Protein AF-A0A972SNX3-F1 (afdb_monomer_lite)

Organism: NCBI:txid2675747

pLDDT: mean 84.4, std 15.38, range [36.5, 95.06]

Radius of gyration: 14.03 Å; chains: 1; bounding box: 37×32×32 Å

Structure (mmCIF, N/CA/C/O backbone):
data_AF-A0A972SNX3-F1
#
_entry.id   AF-A0A972SNX3-F1
#
loop_
_atom_site.group_PDB
_atom_site.id
_atom_site.type_symbol
_atom_site.label_atom_id
_atom_site.label_alt_id
_atom_site.label_comp_id
_atom_site.label_asym_id
_atom_site.label_entity_id
_atom_site.label_seq_id
_atom_site.pdbx_PDB_ins_code
_atom_site.Cartn_x
_atom_site.Cartn_y
_atom_site.Cartn_z
_atom_site.occupancy
_atom_site.B_iso_or_equiv
_atom_site.auth_seq_id
_atom_site.auth_comp_id
_atom_site.auth_asym_id
_atom_site.auth_atom_id
_atom_site.pdbx_PDB_model_num
ATOM 1 N N . MET A 1 1 ? 18.869 19.474 16.279 1.00 36.50 1 MET A N 1
ATOM 2 C CA . MET A 1 1 ? 17.871 18.426 16.584 1.00 36.50 1 MET A CA 1
ATOM 3 C C . MET A 1 1 ? 17.650 17.617 15.315 1.00 36.50 1 MET A C 1
ATOM 5 O O . MET A 1 1 ? 16.770 17.941 14.532 1.00 36.50 1 MET A O 1
ATOM 9 N N . ASN A 1 2 ? 18.506 16.627 15.057 1.00 36.59 2 ASN A N 1
ATOM 10 C CA . ASN A 1 2 ? 18.380 15.774 13.876 1.00 36.59 2 ASN A CA 1
ATOM 11 C C . ASN A 1 2 ? 17.529 14.573 14.278 1.00 36.59 2 ASN A C 1
ATOM 13 O O . ASN A 1 2 ? 18.018 13.665 14.944 1.00 36.59 2 ASN A O 1
ATOM 17 N N . GLN A 1 3 ? 16.243 14.617 13.936 1.00 43.38 3 GLN A N 1
ATOM 18 C CA . GLN A 1 3 ? 15.336 13.485 14.091 1.00 43.38 3 GLN A CA 1
ATOM 19 C C . GLN A 1 3 ? 15.831 12.354 13.183 1.00 43.38 3 GLN A C 1
ATOM 21 O O . GLN A 1 3 ? 15.570 12.334 11.981 1.00 43.38 3 GLN A O 1
ATOM 26 N N . ALA A 1 4 ? 16.589 11.422 13.753 1.00 40.16 4 ALA A N 1
ATOM 27 C CA . ALA A 1 4 ? 16.774 10.115 13.158 1.00 40.16 4 ALA A CA 1
ATOM 28 C C . ALA A 1 4 ? 15.408 9.419 13.198 1.00 40.16 4 ALA A C 1
ATOM 30 O O . ALA A 1 4 ? 14.952 9.009 14.264 1.00 40.16 4 ALA A O 1
ATOM 31 N N . PHE A 1 5 ? 14.742 9.309 12.047 1.00 45.44 5 PHE A N 1
ATOM 32 C CA . PHE A 1 5 ? 13.579 8.440 11.864 1.00 45.44 5 PHE A CA 1
ATOM 33 C C . PHE A 1 5 ? 14.035 6.978 12.001 1.00 45.44 5 PHE A C 1
ATOM 35 O O . PHE A 1 5 ? 14.232 6.256 11.024 1.00 45.44 5 PHE A O 1
ATOM 42 N N . SER A 1 6 ? 14.286 6.564 13.240 1.00 43.09 6 SER A N 1
ATOM 43 C CA . SER A 1 6 ? 14.689 5.216 13.606 1.00 43.09 6 SER A CA 1
ATOM 44 C C . SER A 1 6 ? 13.460 4.315 13.598 1.00 43.09 6 SER A C 1
ATOM 46 O O . SER A 1 6 ? 12.740 4.208 14.585 1.00 43.09 6 SER A O 1
ATOM 48 N N . SER A 1 7 ? 13.181 3.749 12.424 1.00 48.53 7 SER A N 1
ATOM 49 C CA . SER A 1 7 ? 12.719 2.373 12.212 1.00 48.53 7 SER A CA 1
ATOM 50 C C . SER A 1 7 ? 12.160 2.269 10.797 1.00 48.53 7 SER A C 1
ATOM 52 O O . SER A 1 7 ? 11.012 2.603 10.506 1.00 48.53 7 SER A O 1
ATOM 54 N N . THR A 1 8 ? 12.991 1.772 9.887 1.00 64.75 8 THR A N 1
ATOM 55 C CA . THR A 1 8 ? 12.644 1.391 8.512 1.00 64.75 8 THR A CA 1
ATOM 56 C C . THR A 1 8 ? 11.777 0.123 8.491 1.00 64.75 8 THR A C 1
ATOM 58 O O . THR A 1 8 ? 11.945 -0.735 7.624 1.00 64.75 8 THR A O 1
ATOM 61 N N . ALA A 1 9 ? 10.881 -0.051 9.465 1.00 84.50 9 ALA A N 1
ATOM 62 C CA . ALA A 1 9 ? 10.024 -1.217 9.540 1.00 84.50 9 ALA A CA 1
ATOM 63 C C . ALA A 1 9 ? 9.114 -1.242 8.311 1.00 84.50 9 ALA A C 1
ATOM 65 O O . ALA A 1 9 ? 8.349 -0.312 8.026 1.00 84.50 9 ALA A O 1
ATOM 66 N N . ARG A 1 10 ? 9.245 -2.323 7.548 1.00 89.38 10 ARG A N 1
ATOM 67 C CA . ARG A 1 10 ? 8.481 -2.578 6.337 1.00 89.38 10 ARG A CA 1
ATOM 68 C C . ARG A 1 10 ? 7.705 -3.864 6.508 1.00 89.38 10 ARG A C 1
ATOM 70 O O . ARG A 1 10 ? 8.222 -4.864 6.995 1.00 89.38 10 ARG A O 1
ATOM 77 N N . LYS A 1 11 ? 6.456 -3.826 6.074 1.00 91.06 11 LYS A N 1
ATOM 78 C CA . LYS A 1 11 ? 5.590 -4.987 5.947 1.00 91.06 11 LYS A CA 1
ATOM 79 C C . LYS A 1 11 ? 5.682 -5.505 4.520 1.00 91.06 11 LYS A C 1
ATOM 81 O O . LYS A 1 11 ? 5.511 -4.742 3.573 1.00 91.06 11 LYS A O 1
ATOM 86 N N . HIS A 1 12 ? 5.959 -6.795 4.373 1.00 94.31 12 HIS A N 1
ATOM 87 C CA . HIS A 1 12 ? 5.906 -7.482 3.088 1.00 94.31 12 HIS A CA 1
ATOM 88 C C . HIS A 1 12 ? 4.526 -8.110 2.946 1.00 94.31 12 HIS A C 1
ATOM 90 O O . HIS A 1 12 ? 4.167 -9.005 3.707 1.00 94.31 12 HIS A O 1
ATOM 96 N N . MET A 1 13 ? 3.740 -7.596 2.008 1.00 93.06 13 MET A N 1
ATOM 97 C CA . MET A 1 13 ? 2.341 -7.968 1.843 1.00 93.06 13 MET A CA 1
ATOM 98 C C . MET A 1 13 ? 2.161 -8.738 0.535 1.00 93.06 13 MET A C 1
ATOM 100 O O . MET A 1 13 ? 2.519 -8.201 -0.517 1.00 93.06 13 MET A O 1
ATOM 104 N N . PRO A 1 14 ? 1.633 -9.973 0.576 1.00 95.06 14 PRO A N 1
ATOM 105 C CA . PRO A 1 14 ? 1.400 -10.748 -0.630 1.00 95.06 14 PRO A CA 1
ATOM 106 C C . PRO A 1 14 ? 0.277 -10.121 -1.460 1.00 95.06 14 PRO A C 1
ATOM 108 O O . PRO A 1 14 ? -0.752 -9.705 -0.921 1.00 95.06 14 PRO A O 1
ATOM 111 N N . VAL A 1 15 ? 0.476 -10.083 -2.773 1.00 94.94 15 VAL A N 1
ATOM 112 C CA . VAL A 1 15 ? -0.493 -9.600 -3.758 1.00 94.94 15 VAL A CA 1
ATOM 113 C C . VAL A 1 15 ? -0.531 -10.516 -4.975 1.00 94.94 15 VAL A C 1
ATOM 115 O O . VAL A 1 15 ? 0.427 -11.245 -5.257 1.00 94.94 15 VAL A O 1
ATOM 118 N N . VAL A 1 16 ? -1.634 -10.442 -5.712 1.00 93.69 16 VAL A N 1
ATOM 119 C CA . VAL A 1 16 ? -1.800 -11.081 -7.018 1.00 93.69 16 VAL A CA 1
ATOM 120 C C . VAL A 1 16 ? -1.8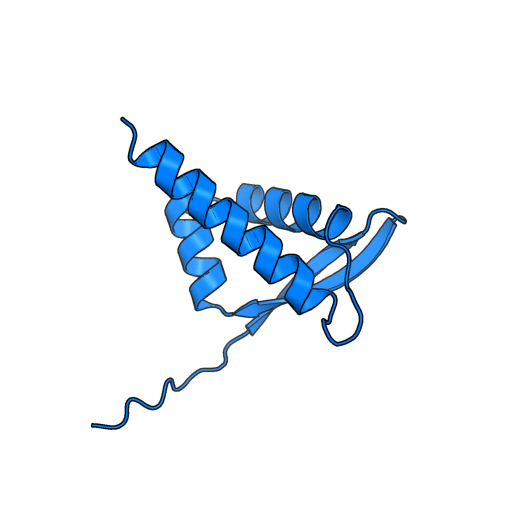31 -10.003 -8.095 1.00 93.69 16 VAL A C 1
ATOM 122 O O . VAL A 1 16 ? -2.540 -9.006 -7.963 1.00 93.69 16 VAL A O 1
ATOM 125 N N . LEU A 1 17 ? -1.037 -10.192 -9.143 1.00 92.06 17 LEU A N 1
ATOM 126 C CA . LEU A 1 17 ? -0.948 -9.281 -10.280 1.00 92.06 17 LEU A CA 1
ATOM 127 C C . LEU A 1 17 ? -2.040 -9.574 -11.316 1.00 92.06 17 LEU A C 1
ATOM 129 O O . LEU A 1 17 ? -2.794 -10.540 -11.194 1.00 92.06 17 LEU A O 1
ATOM 133 N N . SER A 1 18 ? -2.140 -8.724 -12.338 1.00 89.94 18 SER A N 1
ATOM 134 C CA . SER A 1 18 ? -3.129 -8.867 -13.415 1.00 89.94 18 SER A CA 1
ATOM 135 C C . SER A 1 18 ? -2.952 -10.148 -14.238 1.00 89.94 18 SER A C 1
ATOM 137 O O . SER A 1 18 ? -3.942 -10.716 -14.686 1.00 89.94 18 SER A O 1
ATOM 139 N N . ASP A 1 19 ? -1.720 -10.639 -14.374 1.00 90.06 19 ASP A N 1
ATOM 140 C CA . ASP A 1 19 ? -1.369 -11.908 -15.028 1.00 90.06 19 ASP A CA 1
ATOM 141 C C . ASP A 1 19 ? -1.576 -13.146 -14.126 1.00 90.06 19 ASP A C 1
ATOM 143 O O . ASP A 1 19 ? -1.283 -14.272 -14.526 1.00 90.06 19 ASP A O 1
ATOM 147 N N . GLY A 1 20 ? -2.070 -12.956 -12.897 1.00 91.00 20 GLY A N 1
ATOM 148 C CA . GLY A 1 20 ? -2.246 -14.016 -11.904 1.00 91.00 20 GLY A CA 1
ATOM 149 C C . GLY A 1 20 ? -0.973 -14.383 -11.133 1.00 91.00 20 GLY A C 1
ATOM 150 O O . GLY A 1 20 ? -1.039 -15.205 -10.211 1.00 91.00 20 GLY A O 1
ATOM 151 N N . ALA A 1 21 ? 0.176 -13.771 -11.437 1.00 91.06 21 ALA A N 1
ATOM 152 C CA . ALA A 1 21 ? 1.410 -14.020 -10.709 1.00 91.06 21 ALA A CA 1
ATOM 153 C C . ALA A 1 21 ? 1.312 -13.514 -9.263 1.00 91.06 21 ALA A C 1
ATOM 155 O O . ALA A 1 21 ? 0.752 -12.454 -8.969 1.00 91.06 21 ALA A O 1
ATOM 156 N N . ARG A 1 22 ? 1.894 -14.279 -8.334 1.00 94.12 22 ARG A N 1
ATOM 157 C CA . ARG A 1 22 ? 1.957 -13.929 -6.911 1.00 94.12 22 ARG A CA 1
ATOM 158 C C . ARG A 1 22 ? 3.279 -13.246 -6.606 1.00 94.12 22 ARG A C 1
ATOM 160 O O . ARG A 1 22 ? 4.341 -13.733 -6.983 1.00 94.12 22 ARG A O 1
ATOM 167 N N . THR A 1 23 ? 3.225 -12.131 -5.893 1.00 92.62 23 THR A N 1
ATOM 168 C CA . THR A 1 23 ? 4.422 -11.412 -5.446 1.00 92.62 23 THR A CA 1
ATOM 169 C C . THR A 1 23 ? 4.178 -10.752 -4.092 1.00 92.62 23 THR A C 1
ATOM 171 O O . THR A 1 23 ? 3.079 -10.836 -3.550 1.00 92.62 23 THR A O 1
ATOM 174 N N . SER A 1 24 ? 5.195 -10.095 -3.540 1.00 94.25 24 SER A N 1
ATOM 175 C CA . SER A 1 24 ? 5.097 -9.361 -2.279 1.00 94.25 24 SER A CA 1
ATOM 176 C C . SER A 1 24 ? 5.470 -7.898 -2.484 1.00 94.25 24 SER A C 1
ATOM 178 O O . SER A 1 24 ? 6.514 -7.586 -3.056 1.00 94.25 24 SER A O 1
ATOM 180 N N . ILE A 1 25 ? 4.635 -6.996 -1.974 1.00 93.56 25 ILE A N 1
ATOM 181 C CA . ILE A 1 25 ? 4.874 -5.552 -1.980 1.00 93.56 25 ILE A CA 1
ATOM 182 C C . ILE A 1 25 ? 5.402 -5.128 -0.615 1.00 93.56 25 ILE A C 1
ATOM 184 O O . ILE A 1 25 ? 4.839 -5.482 0.420 1.00 93.56 25 ILE A O 1
ATOM 188 N N . SER A 1 26 ? 6.497 -4.370 -0.611 1.00 93.38 26 SER A N 1
ATOM 189 C CA . SER A 1 26 ? 7.067 -3.810 0.615 1.00 93.38 26 SER A CA 1
ATOM 190 C C . SER A 1 26 ? 6.440 -2.450 0.921 1.00 93.38 26 SER A C 1
ATOM 192 O O . SER A 1 26 ? 6.525 -1.525 0.110 1.00 93.38 26 SER A O 1
ATOM 194 N N . ILE A 1 27 ? 5.822 -2.325 2.095 1.00 90.31 27 ILE A N 1
ATOM 195 C CA . ILE A 1 27 ? 5.059 -1.150 2.529 1.00 90.31 27 ILE A CA 1
ATOM 196 C C . ILE A 1 27 ? 5.636 -0.641 3.856 1.00 90.31 27 ILE A C 1
ATOM 198 O O . ILE A 1 27 ? 5.793 -1.438 4.782 1.00 90.31 27 ILE A O 1
ATOM 202 N N . PRO A 1 28 ? 5.965 0.657 3.994 1.00 89.94 28 PRO A N 1
ATOM 203 C CA . PRO A 1 28 ? 6.336 1.232 5.287 1.00 89.94 28 PRO A CA 1
ATOM 204 C C . PRO A 1 28 ? 5.218 1.052 6.321 1.00 89.94 28 PRO A C 1
ATOM 206 O O . PRO A 1 28 ? 4.054 1.293 6.006 1.00 89.94 28 PRO A O 1
ATOM 209 N N . VAL A 1 29 ? 5.556 0.676 7.558 1.00 90.56 29 VAL A N 1
ATOM 210 C CA . VAL A 1 29 ? 4.557 0.456 8.626 1.00 90.56 29 VAL A CA 1
ATOM 211 C C . VAL A 1 29 ? 3.682 1.691 8.856 1.00 90.56 29 VAL A C 1
ATOM 213 O O . VAL A 1 29 ? 2.465 1.560 8.869 1.00 90.56 29 VAL A O 1
ATOM 216 N N . ALA A 1 30 ? 4.272 2.889 8.881 1.00 87.94 30 ALA A N 1
ATOM 217 C CA . ALA A 1 30 ? 3.516 4.134 9.031 1.00 87.94 30 ALA A CA 1
ATOM 218 C C . ALA A 1 30 ? 2.445 4.331 7.939 1.00 87.94 30 ALA A C 1
ATOM 220 O O . ALA A 1 30 ? 1.358 4.831 8.214 1.00 87.94 30 ALA A O 1
ATOM 221 N N . LEU A 1 31 ? 2.727 3.910 6.698 1.00 86.75 31 LEU A N 1
ATOM 222 C CA . LEU A 1 31 ? 1.747 3.998 5.615 1.00 86.75 31 LEU A CA 1
ATOM 223 C C . LEU A 1 31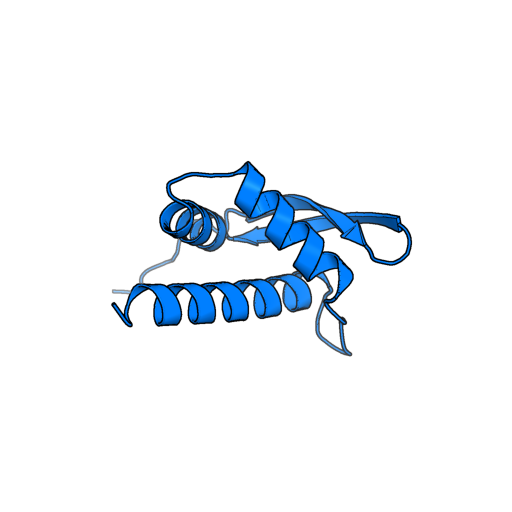 ? 0.597 3.007 5.818 1.00 86.75 31 LEU A C 1
ATOM 225 O O . LEU A 1 31 ? -0.563 3.353 5.614 1.00 86.75 31 LEU A O 1
ATOM 229 N N . TYR A 1 32 ? 0.927 1.785 6.234 1.00 90.81 32 TYR A N 1
ATOM 230 C CA . TYR A 1 32 ? -0.061 0.762 6.564 1.00 90.81 32 TYR A CA 1
ATOM 231 C C . TYR A 1 32 ? -0.995 1.228 7.691 1.00 90.81 32 TYR A C 1
ATOM 233 O O . TYR A 1 32 ? -2.212 1.130 7.551 1.00 90.81 32 TYR A O 1
ATOM 241 N N . ASP A 1 33 ? -0.440 1.791 8.766 1.00 91.44 33 ASP A N 1
ATOM 242 C CA . ASP A 1 33 ? -1.215 2.260 9.920 1.00 91.44 33 ASP A CA 1
ATOM 243 C C . ASP A 1 33 ? -2.131 3.446 9.557 1.00 91.44 33 ASP A C 1
ATOM 245 O O . ASP A 1 33 ? -3.292 3.488 9.973 1.00 91.44 33 ASP A O 1
ATOM 249 N N . ASN A 1 34 ? -1.663 4.368 8.704 1.00 89.19 34 ASN A N 1
ATOM 250 C CA . ASN A 1 34 ? -2.496 5.450 8.166 1.00 89.19 34 ASN A CA 1
ATOM 251 C C . ASN A 1 34 ? -3.689 4.911 7.368 1.00 89.19 34 ASN A C 1
ATOM 253 O O . ASN A 1 34 ? -4.812 5.391 7.522 1.00 89.19 34 ASN A O 1
ATOM 257 N N . TYR A 1 35 ? -3.453 3.902 6.529 1.00 90.19 35 TYR A N 1
ATOM 258 C CA . TYR A 1 35 ? -4.507 3.283 5.731 1.00 90.19 35 TYR A CA 1
ATOM 259 C C . TYR A 1 35 ? -5.557 2.608 6.612 1.00 90.19 35 TYR A C 1
ATOM 261 O O . TYR A 1 35 ? -6.753 2.800 6.403 1.00 90.19 35 TYR A O 1
ATOM 269 N N . LEU A 1 36 ? -5.112 1.849 7.618 1.00 92.62 36 LEU A N 1
ATOM 270 C CA . LEU A 1 36 ? -6.016 1.223 8.576 1.00 92.62 36 LEU A CA 1
ATOM 271 C C . LEU A 1 36 ? -6.838 2.260 9.332 1.00 92.62 36 LEU A C 1
ATOM 273 O O . LEU A 1 36 ? -8.031 2.059 9.503 1.00 92.62 36 LEU A O 1
ATOM 277 N N . THR A 1 37 ? -6.237 3.376 9.741 1.00 92.25 37 THR A N 1
ATOM 278 C CA . THR A 1 37 ? -6.954 4.443 10.453 1.00 92.25 37 THR A CA 1
ATOM 279 C C . THR A 1 37 ? -8.119 4.988 9.619 1.00 92.25 37 THR A C 1
ATOM 281 O O . THR A 1 37 ? -9.222 5.135 10.133 1.00 92.25 37 THR A O 1
ATOM 284 N N . LEU A 1 38 ? -7.914 5.208 8.315 1.00 88.81 38 LEU A N 1
ATOM 285 C CA . LEU A 1 38 ? -8.970 5.666 7.395 1.00 88.81 38 LEU A CA 1
ATOM 286 C C . LEU A 1 38 ? -10.053 4.617 7.129 1.00 88.81 38 LEU A C 1
ATOM 288 O O . LEU A 1 38 ? -11.169 4.963 6.754 1.00 88.81 38 LEU A O 1
ATOM 292 N N . LEU A 1 39 ? -9.718 3.344 7.312 1.00 90.50 39 LEU A N 1
ATOM 293 C CA . LEU A 1 39 ? -10.625 2.212 7.160 1.00 90.50 39 LEU A CA 1
ATOM 294 C C . LEU A 1 39 ? -11.176 1.723 8.510 1.00 90.50 39 LEU A C 1
ATOM 296 O O . LEU A 1 39 ? -11.651 0.595 8.594 1.00 90.50 39 LEU A O 1
ATOM 300 N N . ASN A 1 40 ? -11.095 2.525 9.580 1.00 91.81 40 ASN A N 1
ATOM 301 C CA . ASN A 1 40 ? -11.542 2.155 10.933 1.00 91.81 40 ASN A CA 1
ATOM 302 C C . ASN A 1 40 ? -10.954 0.821 11.443 1.00 91.81 40 ASN A C 1
ATOM 304 O O . ASN A 1 40 ? -11.614 0.045 12.129 1.00 91.81 40 ASN A O 1
ATOM 308 N N . GLY A 1 41 ? -9.699 0.541 11.093 1.00 92.69 41 GLY A N 1
ATOM 309 C CA . GLY A 1 41 ? -8.982 -0.682 11.449 1.00 92.69 41 GLY A CA 1
ATOM 310 C C . GLY A 1 41 ? -9.218 -1.867 10.508 1.00 92.69 41 GLY A C 1
ATOM 311 O O . GLY A 1 41 ? -8.672 -2.943 10.761 1.00 92.69 41 GLY A O 1
ATOM 312 N N . ASP A 1 42 ? -9.978 -1.706 9.420 1.00 93.19 42 ASP A N 1
ATOM 313 C CA . ASP A 1 42 ? -10.309 -2.809 8.514 1.00 93.19 42 ASP A CA 1
ATOM 314 C C . ASP A 1 42 ? -9.114 -3.234 7.634 1.00 93.19 42 ASP A C 1
ATOM 316 O O . ASP A 1 42 ? -8.822 -2.689 6.562 1.00 93.19 42 ASP A O 1
ATOM 320 N N . ALA A 1 43 ? -8.421 -4.277 8.094 1.00 92.69 43 ALA A N 1
ATOM 321 C CA . ALA A 1 43 ? -7.298 -4.884 7.389 1.00 92.69 43 ALA A CA 1
ATOM 322 C C . ALA A 1 43 ? -7.708 -5.697 6.146 1.00 92.69 43 ALA A C 1
ATOM 324 O O . ALA A 1 43 ? -6.872 -5.923 5.263 1.00 92.69 43 ALA A O 1
ATOM 325 N N . VAL A 1 44 ? -8.963 -6.148 6.056 1.00 93.94 44 VAL A N 1
ATOM 326 C CA . VAL A 1 44 ? -9.477 -6.878 4.888 1.00 93.94 44 VAL A CA 1
ATOM 327 C C . VAL A 1 44 ? -9.715 -5.896 3.749 1.00 93.94 44 VAL A C 1
ATOM 329 O O . VAL A 1 44 ? -9.219 -6.124 2.642 1.00 93.94 44 VAL A O 1
ATOM 332 N N . ALA A 1 45 ? -10.365 -4.767 4.035 1.00 92.06 45 ALA A N 1
ATOM 333 C CA . ALA A 1 45 ? -10.532 -3.675 3.081 1.00 92.06 45 ALA A CA 1
ATOM 334 C C . ALA A 1 45 ? -9.175 -3.157 2.580 1.00 92.06 45 ALA A C 1
ATOM 336 O O . ALA A 1 45 ? -8.970 -3.023 1.370 1.00 92.06 45 ALA A O 1
ATOM 337 N N . PHE A 1 46 ? -8.196 -2.979 3.478 1.00 93.31 46 PHE A N 1
ATOM 338 C CA . PHE A 1 46 ? -6.830 -2.625 3.084 1.00 93.31 46 PHE A CA 1
ATOM 339 C C . PHE A 1 46 ? -6.235 -3.631 2.086 1.00 93.31 46 PHE A C 1
ATOM 341 O O . PHE A 1 46 ? -5.700 -3.238 1.048 1.00 93.31 46 PHE A O 1
ATOM 348 N N . ARG A 1 47 ? -6.337 -4.939 2.368 1.00 93.56 47 ARG A N 1
ATOM 349 C CA . ARG A 1 47 ? -5.833 -5.987 1.464 1.00 93.56 47 ARG A CA 1
ATOM 350 C C . ARG A 1 47 ? -6.545 -5.985 0.114 1.00 93.56 47 ARG A C 1
ATOM 352 O O . ARG A 1 47 ? -5.878 -6.235 -0.892 1.00 93.56 47 ARG A O 1
ATOM 359 N N . SER A 1 48 ? -7.850 -5.705 0.077 1.00 93.62 48 SER A N 1
ATOM 360 C CA . SER A 1 48 ? -8.598 -5.570 -1.180 1.00 93.62 48 SER A CA 1
ATOM 361 C C . SER A 1 48 ? -8.036 -4.429 -2.020 1.00 93.62 48 SER A C 1
ATOM 363 O O . SER A 1 48 ? -7.620 -4.648 -3.158 1.00 93.62 48 SER A O 1
ATOM 365 N N . HIS A 1 49 ? -7.903 -3.240 -1.428 1.00 92.88 49 HIS A N 1
ATOM 366 C CA . HIS A 1 49 ? -7.351 -2.074 -2.114 1.00 92.88 49 HIS A CA 1
ATOM 367 C C . HIS A 1 49 ? -5.907 -2.281 -2.562 1.00 92.88 49 HIS A C 1
ATOM 369 O O . HIS A 1 49 ? -5.559 -1.925 -3.685 1.00 92.88 49 HIS A O 1
ATOM 375 N N . LEU A 1 50 ? -5.074 -2.910 -1.731 1.00 94.81 50 LEU A N 1
ATOM 376 C CA . LEU A 1 50 ? -3.704 -3.237 -2.104 1.00 94.81 50 LEU A CA 1
ATOM 377 C C . LEU A 1 50 ? -3.654 -4.160 -3.332 1.00 94.81 50 LEU A C 1
ATOM 379 O O . LEU A 1 50 ? -2.850 -3.927 -4.231 1.00 94.81 50 LEU A O 1
ATOM 383 N N . ASN A 1 51 ? -4.510 -5.184 -3.394 1.00 94.50 51 ASN A N 1
ATOM 384 C CA . ASN A 1 51 ? -4.574 -6.091 -4.544 1.00 94.50 51 ASN A CA 1
ATOM 385 C C . ASN A 1 51 ? -5.173 -5.426 -5.789 1.00 94.50 51 ASN A C 1
ATOM 387 O O . ASN A 1 51 ? -4.714 -5.678 -6.897 1.00 94.50 51 ASN A O 1
ATOM 391 N N . GLU A 1 52 ? -6.185 -4.572 -5.640 1.00 93.94 52 GLU A N 1
ATOM 392 C CA . GLU A 1 52 ? -6.706 -3.753 -6.743 1.00 93.94 52 GLU A CA 1
ATOM 393 C C . GLU A 1 52 ? -5.601 -2.898 -7.358 1.00 93.94 52 GLU A C 1
ATOM 395 O O . GLU A 1 52 ? -5.352 -2.995 -8.556 1.00 93.94 52 GLU A O 1
ATOM 400 N N . VAL A 1 53 ? -4.886 -2.139 -6.528 1.00 93.94 53 VAL A N 1
ATOM 401 C CA . VAL A 1 53 ? -3.803 -1.268 -6.985 1.00 93.94 53 VAL A CA 1
ATOM 402 C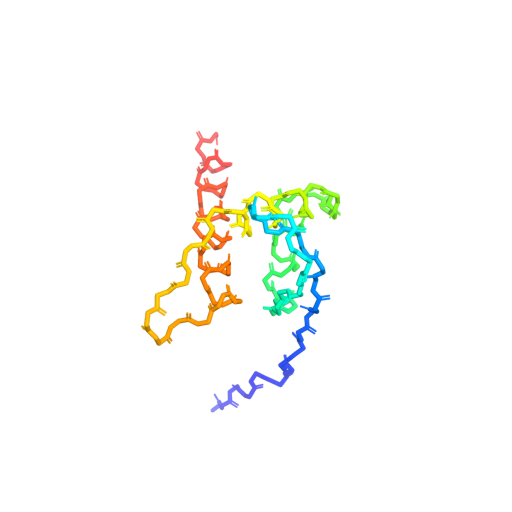 C . VAL A 1 53 ? -2.643 -2.079 -7.566 1.00 93.94 53 VAL A C 1
ATOM 404 O O . VAL A 1 53 ? -2.078 -1.695 -8.584 1.00 93.94 53 VAL A O 1
ATOM 407 N N . ALA A 1 54 ? -2.297 -3.227 -6.979 1.00 93.81 54 ALA A N 1
ATOM 408 C CA . ALA A 1 54 ? -1.244 -4.095 -7.506 1.00 93.81 54 ALA A CA 1
ATOM 409 C C . ALA A 1 54 ? -1.542 -4.643 -8.910 1.00 93.81 54 ALA A C 1
ATOM 411 O O . ALA A 1 54 ? -0.603 -4.893 -9.665 1.00 93.81 54 ALA A O 1
ATOM 412 N N . ARG A 1 55 ? -2.821 -4.805 -9.268 1.00 93.25 55 ARG A N 1
ATOM 413 C CA . ARG A 1 55 ? -3.241 -5.250 -10.605 1.00 93.25 55 ARG A CA 1
ATOM 414 C C . ARG A 1 55 ? -3.139 -4.154 -11.662 1.00 93.25 55 ARG A C 1
ATOM 416 O O . ARG A 1 55 ? -2.968 -4.482 -12.830 1.00 93.25 55 ARG A O 1
ATOM 423 N N . THR A 1 56 ? -3.242 -2.886 -11.268 1.00 90.06 56 THR A N 1
ATOM 424 C CA . THR A 1 56 ? -3.244 -1.740 -12.193 1.00 90.06 56 THR A CA 1
ATOM 425 C C . THR A 1 56 ? -1.951 -0.929 -12.164 1.00 90.06 56 THR A C 1
ATOM 427 O O . THR A 1 56 ? -1.767 -0.050 -12.996 1.00 90.06 56 THR A O 1
ATOM 430 N N . ALA A 1 57 ? -1.067 -1.161 -11.192 1.00 88.50 57 ALA A N 1
ATOM 431 C CA . ALA A 1 57 ? 0.183 -0.425 -11.073 1.00 88.50 57 ALA A CA 1
ATOM 432 C C . ALA A 1 57 ? 1.170 -0.844 -12.168 1.00 88.50 57 ALA A C 1
ATOM 434 O O . ALA A 1 57 ? 1.665 -1.973 -12.178 1.00 88.50 57 ALA A O 1
ATOM 435 N N . GLU A 1 58 ? 1.514 0.101 -13.036 1.00 84.12 58 GLU A N 1
ATOM 436 C CA . GLU A 1 58 ? 2.490 -0.093 -14.102 1.00 84.12 58 GLU A CA 1
ATOM 437 C C . GLU A 1 58 ? 3.875 0.397 -13.645 1.00 84.12 58 GLU A C 1
ATOM 439 O O . GLU A 1 58 ? 4.094 1.603 -13.501 1.00 84.12 58 GLU A O 1
ATOM 444 N N . PRO A 1 59 ? 4.831 -0.504 -13.352 1.00 85.50 59 PRO A N 1
ATOM 445 C CA . PRO A 1 59 ? 6.206 -0.095 -13.094 1.00 85.50 59 PRO A CA 1
ATOM 446 C C . PRO A 1 59 ? 6.847 0.470 -14.370 1.00 85.50 59 PRO A C 1
ATOM 448 O O . PRO A 1 59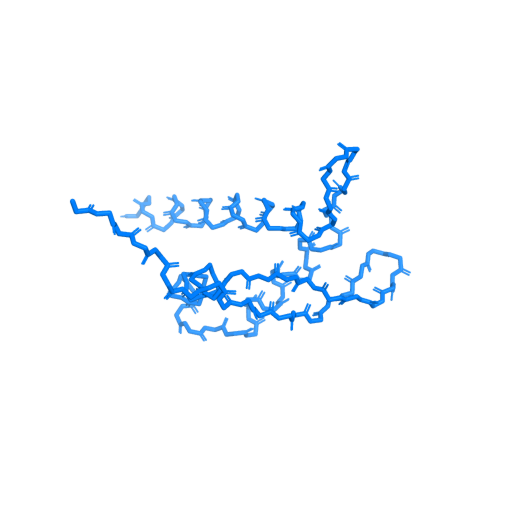 ? 6.735 -0.122 -15.441 1.00 85.50 59 PRO A O 1
ATOM 451 N N . SER A 1 60 ? 7.566 1.583 -14.240 1.00 86.62 60 SER A N 1
ATOM 452 C CA . SER A 1 60 ? 8.314 2.231 -15.323 1.00 86.62 60 SER A CA 1
ATOM 453 C C . SER A 1 60 ? 9.828 2.158 -15.085 1.00 86.62 60 SER A C 1
ATOM 455 O O . SER A 1 60 ? 10.290 1.728 -14.0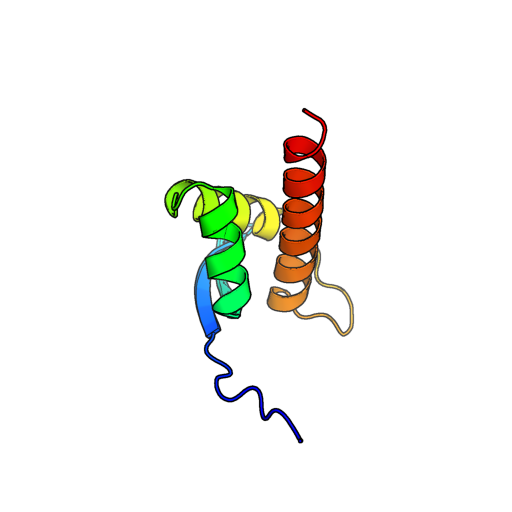24 1.00 86.62 60 SER A O 1
ATOM 457 N N . LEU A 1 61 ? 10.633 2.551 -16.080 1.00 88.38 61 LEU A N 1
ATOM 458 C CA . LEU A 1 61 ? 12.096 2.556 -15.963 1.00 88.38 61 LEU A CA 1
ATOM 459 C C . LEU A 1 61 ? 12.545 3.380 -14.745 1.00 88.38 61 LEU A C 1
ATOM 461 O O . LEU A 1 61 ? 12.213 4.553 -14.614 1.00 88.38 61 LEU A O 1
ATOM 465 N N . GLY A 1 62 ? 13.300 2.744 -13.846 1.00 88.50 62 GLY A N 1
ATOM 466 C CA . GLY A 1 62 ? 13.765 3.355 -12.596 1.00 88.50 62 GLY A CA 1
ATOM 467 C C . GLY A 1 62 ? 12.775 3.286 -11.424 1.00 88.50 62 GLY A C 1
ATOM 468 O O . GLY A 1 62 ? 13.142 3.667 -10.313 1.00 88.50 62 GLY A O 1
ATOM 469 N N . ILE A 1 63 ? 11.560 2.759 -11.622 1.00 89.69 63 ILE A N 1
ATOM 470 C CA . ILE A 1 63 ? 10.546 2.593 -10.573 1.00 89.69 63 ILE A CA 1
ATOM 471 C C . ILE A 1 63 ? 10.233 1.109 -10.390 1.00 89.69 63 ILE A C 1
ATOM 473 O O . ILE A 1 63 ? 9.669 0.436 -11.249 1.00 89.69 63 ILE A O 1
ATOM 477 N N . THR A 1 64 ? 10.561 0.581 -9.213 1.00 90.44 64 THR A N 1
ATOM 478 C CA . THR A 1 64 ? 10.203 -0.796 -8.859 1.00 90.44 64 THR A CA 1
ATOM 479 C C . THR A 1 64 ? 8.688 -0.948 -8.739 1.00 90.44 64 THR A C 1
ATOM 481 O O . THR A 1 64 ? 7.979 -0.027 -8.334 1.00 90.44 64 THR A O 1
ATOM 484 N N . ARG A 1 65 ? 8.174 -2.160 -8.961 1.00 89.75 65 ARG A N 1
ATOM 485 C CA . ARG A 1 65 ? 6.752 -2.472 -8.743 1.00 89.75 65 ARG A CA 1
ATOM 486 C C . ARG A 1 65 ? 6.268 -2.088 -7.343 1.00 89.75 65 ARG A C 1
ATOM 488 O O . ARG A 1 65 ? 5.207 -1.496 -7.201 1.00 89.75 65 ARG A O 1
ATOM 495 N N . SER A 1 66 ? 7.069 -2.352 -6.308 1.00 90.12 66 SER A N 1
ATOM 496 C CA . 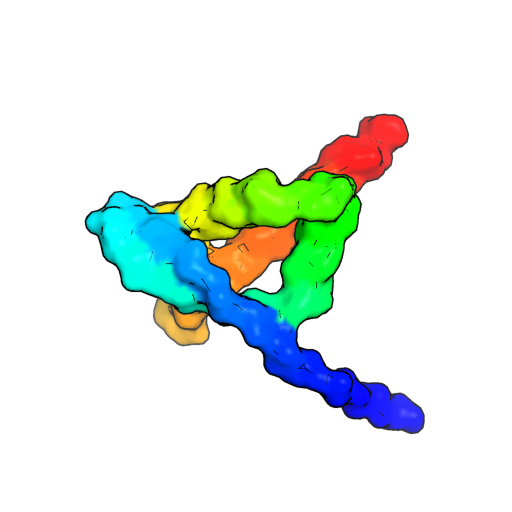SER A 1 66 ? 6.726 -1.930 -4.944 1.00 90.12 66 SER A CA 1
ATOM 497 C C . SER A 1 66 ? 6.626 -0.410 -4.799 1.00 90.12 66 SER A C 1
ATOM 499 O O . SER A 1 66 ? 5.864 0.062 -3.966 1.00 90.12 66 SER A O 1
ATOM 501 N N . GLN A 1 67 ? 7.396 0.378 -5.552 1.00 90.81 67 GLN A N 1
ATOM 502 C CA . GLN A 1 67 ? 7.237 1.837 -5.578 1.00 90.81 67 GLN A CA 1
ATOM 503 C C . GLN A 1 67 ? 5.972 2.249 -6.336 1.00 90.81 67 GLN A C 1
ATOM 505 O O . GLN A 1 67 ? 5.189 3.010 -5.783 1.00 90.81 67 GLN A O 1
ATOM 510 N N . ALA A 1 68 ? 5.727 1.694 -7.526 1.00 92.62 68 ALA A N 1
ATOM 511 C CA . ALA A 1 68 ? 4.537 2.006 -8.322 1.00 92.62 68 ALA A CA 1
ATOM 512 C C . ALA A 1 68 ? 3.233 1.714 -7.556 1.00 92.62 68 ALA A C 1
ATOM 514 O O . ALA A 1 68 ? 2.352 2.567 -7.474 1.00 92.62 68 ALA A O 1
ATOM 515 N N . VAL A 1 69 ? 3.151 0.548 -6.904 1.00 93.12 69 VAL A N 1
ATOM 516 C CA . VAL A 1 69 ? 2.001 0.180 -6.063 1.00 93.12 69 VAL A CA 1
ATOM 517 C C . VAL A 1 69 ? 1.835 1.147 -4.894 1.00 93.12 69 VAL A C 1
ATOM 519 O O . VAL A 1 69 ? 0.716 1.550 -4.602 1.00 93.12 69 VAL A O 1
ATOM 522 N N . ARG A 1 70 ? 2.929 1.557 -4.238 1.00 91.00 70 ARG A N 1
ATOM 523 C CA . ARG A 1 70 ? 2.865 2.534 -3.139 1.00 91.00 70 ARG A CA 1
ATOM 524 C C . ARG A 1 70 ? 2.363 3.895 -3.604 1.00 91.00 70 ARG A C 1
ATOM 526 O O . ARG A 1 70 ? 1.508 4.453 -2.937 1.00 91.00 70 ARG A O 1
ATOM 533 N N . PHE A 1 71 ? 2.827 4.394 -4.747 1.00 90.19 71 PHE A N 1
ATOM 534 C CA . PHE A 1 71 ? 2.359 5.678 -5.273 1.00 90.19 71 PHE A CA 1
ATOM 535 C C . PHE A 1 71 ? 0.865 5.661 -5.592 1.00 90.19 71 PHE A C 1
ATOM 537 O O . PHE A 1 71 ? 0.143 6.566 -5.190 1.00 90.19 71 PHE A O 1
ATOM 544 N N . ALA A 1 72 ? 0.380 4.605 -6.242 1.00 91.06 72 ALA A N 1
ATOM 545 C CA . ALA A 1 72 ? -1.043 4.480 -6.534 1.00 91.06 72 ALA A CA 1
ATOM 546 C C . ALA A 1 72 ? -1.892 4.290 -5.257 1.00 91.06 72 ALA A C 1
ATOM 548 O O . ALA A 1 72 ? -3.011 4.798 -5.168 1.00 91.06 72 ALA A O 1
ATOM 549 N N . LEU A 1 73 ? -1.344 3.616 -4.242 1.00 91.00 73 LEU A N 1
ATOM 550 C CA . LEU A 1 73 ? -1.959 3.474 -2.924 1.00 91.00 73 LEU A CA 1
ATOM 551 C C . LEU A 1 73 ? -2.041 4.837 -2.204 1.00 91.00 73 LEU A C 1
ATOM 553 O O . LEU A 1 73 ? -3.106 5.198 -1.712 1.00 91.00 73 LEU A O 1
ATOM 557 N N . ASP A 1 74 ? -0.973 5.638 -2.231 1.00 87.94 74 ASP A N 1
ATOM 558 C CA . ASP A 1 74 ? -0.931 6.996 -1.669 1.00 87.94 74 ASP A CA 1
ATOM 559 C C . ASP A 1 74 ? -1.939 7.933 -2.345 1.00 87.94 74 ASP A C 1
ATOM 561 O O . ASP A 1 74 ? -2.687 8.638 -1.664 1.00 87.94 74 ASP A O 1
ATOM 565 N N . SER A 1 75 ? -2.024 7.917 -3.681 1.00 87.19 75 SER A N 1
ATOM 566 C CA . SER A 1 75 ? -3.024 8.702 -4.417 1.00 87.19 75 SER A CA 1
ATOM 567 C C . SER A 1 75 ? -4.449 8.357 -3.982 1.00 87.19 75 SER A C 1
ATOM 569 O O . SER A 1 75 ? -5.297 9.242 -3.845 1.00 87.19 75 SER A O 1
ATOM 571 N N . ARG A 1 76 ? -4.708 7.078 -3.698 1.00 86.88 76 ARG A N 1
ATOM 572 C CA . ARG A 1 76 ? -6.007 6.620 -3.208 1.00 86.88 76 ARG A CA 1
ATOM 573 C C . ARG A 1 76 ? -6.280 7.073 -1.771 1.00 86.88 76 ARG A C 1
ATOM 575 O O . ARG A 1 76 ? -7.393 7.520 -1.510 1.00 86.88 76 ARG A O 1
ATOM 582 N N . ILE A 1 77 ? -5.283 7.063 -0.874 1.00 84.00 77 ILE A N 1
ATOM 583 C CA . ILE A 1 77 ? -5.397 7.652 0.481 1.00 84.00 77 ILE A CA 1
ATOM 584 C C . ILE A 1 77 ? -5.814 9.112 0.402 1.00 84.00 77 ILE A C 1
ATOM 586 O O . ILE A 1 77 ? -6.724 9.538 1.113 1.00 84.00 77 ILE A O 1
ATOM 590 N N . VAL A 1 78 ? -5.125 9.886 -0.440 1.00 84.75 78 VAL A N 1
ATOM 591 C CA . VAL A 1 78 ? -5.397 11.316 -0.598 1.00 84.75 78 VAL A CA 1
ATOM 592 C C . VAL A 1 78 ? -6.835 11.518 -1.070 1.00 84.75 78 VAL A C 1
ATOM 594 O O . VAL A 1 78 ? -7.568 12.276 -0.444 1.00 84.75 78 VAL A O 1
ATOM 597 N N . SER A 1 79 ? -7.272 10.768 -2.085 1.00 84.94 79 SER A N 1
ATOM 598 C CA . SER A 1 79 ? -8.650 10.822 -2.586 1.00 84.94 79 SER A CA 1
ATOM 599 C C . SER A 1 79 ? -9.692 10.474 -1.512 1.00 84.94 79 SER A C 1
ATOM 601 O O . SER A 1 79 ? -10.666 11.209 -1.352 1.00 84.94 79 SER A O 1
ATOM 603 N N . MET A 1 80 ? -9.468 9.419 -0.721 1.00 81.31 80 MET A N 1
ATOM 604 C CA . MET A 1 80 ? -10.366 9.023 0.373 1.00 81.31 80 MET A CA 1
ATOM 605 C C . MET A 1 80 ? -10.456 10.092 1.468 1.00 81.31 80 MET A C 1
ATOM 607 O O . MET A 1 80 ? -11.545 10.379 1.958 1.00 81.31 80 MET A O 1
ATOM 611 N N . ARG A 1 81 ? -9.328 10.713 1.835 1.00 81.00 81 ARG A N 1
ATOM 612 C CA . ARG A 1 81 ? -9.298 11.812 2.813 1.00 81.00 81 ARG A CA 1
ATOM 613 C C . ARG A 1 81 ? -10.043 13.042 2.311 1.00 81.00 81 ARG A C 1
ATOM 615 O O . ARG A 1 81 ? -10.769 13.655 3.084 1.00 81.00 81 ARG A O 1
ATOM 622 N N . THR A 1 82 ? -9.878 13.395 1.037 1.00 77.94 82 THR A N 1
ATOM 623 C CA . THR A 1 82 ? -10.614 14.510 0.431 1.00 77.94 82 THR A CA 1
ATOM 624 C C . THR A 1 82 ? -12.115 14.232 0.405 1.00 77.94 82 THR A C 1
ATOM 626 O O . THR A 1 82 ? -12.887 15.111 0.769 1.00 77.94 82 THR A O 1
ATOM 629 N N . ALA A 1 83 ? -12.538 13.014 0.054 1.00 72.94 83 ALA A N 1
ATOM 630 C CA . ALA A 1 83 ? -13.950 12.630 0.078 1.00 72.94 83 ALA A CA 1
ATOM 631 C C . ALA A 1 83 ? -14.548 12.646 1.499 1.00 72.94 83 ALA A C 1
ATOM 633 O O . ALA A 1 83 ? -15.681 13.075 1.680 1.00 72.94 83 ALA A O 1
ATOM 634 N N . ALA A 1 84 ? -13.780 12.226 2.510 1.00 66.44 84 ALA A N 1
ATOM 635 C CA . ALA A 1 84 ? -14.215 12.204 3.908 1.00 66.44 84 ALA A CA 1
ATOM 636 C C . ALA A 1 84 ? -14.218 13.584 4.596 1.00 66.44 84 ALA A C 1
ATOM 638 O O . ALA A 1 84 ? -14.852 13.734 5.632 1.00 66.44 84 ALA A O 1
ATOM 639 N N . GLY A 1 85 ? -13.498 14.574 4.059 1.00 59.47 85 GLY A N 1
ATOM 640 C CA . GLY A 1 85 ? -13.496 15.957 4.557 1.00 59.47 85 GLY A CA 1
ATOM 641 C C . GLY A 1 85 ? -14.459 16.894 3.823 1.00 59.47 85 GLY A C 1
ATOM 642 O O . GLY A 1 85 ? -14.534 18.066 4.172 1.00 59.47 85 GLY A O 1
ATOM 643 N N . ALA A 1 86 ? -15.154 16.403 2.793 1.00 53.50 86 ALA A N 1
ATOM 644 C CA . ALA A 1 86 ? -16.130 17.160 2.006 1.00 53.50 86 ALA A CA 1
ATOM 645 C C . ALA A 1 86 ? -17.571 17.055 2.553 1.00 53.50 86 ALA A C 1
ATOM 647 O O . ALA A 1 86 ? -18.516 17.374 1.830 1.00 53.50 86 ALA A O 1
ATOM 648 N N . VAL A 1 87 ? -17.734 16.589 3.798 1.00 41.53 87 VAL A N 1
ATOM 649 C CA . VAL A 1 87 ? -19.020 16.437 4.502 1.00 41.53 87 VAL A CA 1
ATOM 650 C C . VAL A 1 87 ? -19.167 17.434 5.639 1.00 41.53 87 VAL A C 1
ATOM 652 O O . VAL A 1 87 ? -18.157 17.696 6.331 1.00 41.53 87 VAL A O 1
#

Foldseek 3Di:
DDPPPPDQDWDWDWEAELVRDIGTATHRPVLVVLVCVLVVNDPVVVRVLLRVLLHVQDADVPGDSNRSSVVSSVVVSVVSVVVVVVD

Secondary structure (DSSP, 8-state):
---------EEEEEEE-TTS-EEEEEEEHHHHHHHHHHTTT-HHHHHHHHHHHHHH----TT--HHHHHHHHHHHHHHHHHHHHT--

Sequence (87 aa):
MNQAFSSTARKHMPVVLSDGARTSISIPVALYDNYLTLLNGDAVAFRSHLNEVARTAEPSLGITRSQAVRFALDSRIVSMRTAAGAV